Protein AF-A0A521Q7K6-F1 (afdb_monomer)

Nearest PDB structures (foldseek):
  1q7e-assembly1_A-2  TM=7.338E-01  e=2.719E-03  Escherichia coli
  1pqy-assembly1_A-2  TM=7.322E-01  e=3.113E-03  Escherichia coli
  2vjp-assembly1_B  TM=7.296E-01  e=9.819E-03  Oxalobacter formigenes
  1t4c-assembly1_A  TM=7.049E-01  e=1.287E-02  Oxalobacter formigenes
  2vjn-assembly1_B  TM=7.287E-01  e=1.473E-02  Oxalobacter formigenes

Radius of gyration: 16.42 Å; Cα contacts (8 Å, |Δi|>4): 40; chains: 1; bounding box: 38×18×42 Å

pLDDT: mean 91.16, std 6.36, range [60.94, 97.0]

Secondary structure (DSSP, 8-state):
-HHHHTTT----PPP-HHHHHT-HHHHHTT-EEEEEETTTEEEEEE--S---TTS---

Sequence (58 aa):
MKRLEENDVPAAPLYNVAEVLSDPQ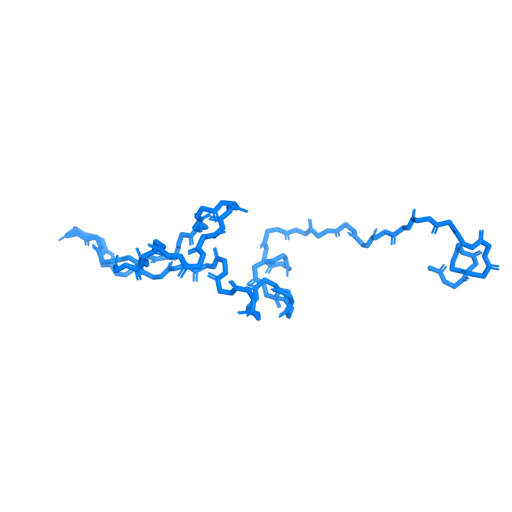VEHLGLVEEVEHPQVGKLKFVGPAVSFTNLSRE

Foldseek 3Di:
DVVCVVVVHDDDDDDDPVCVCPDPVCVVVVQWDWDQDPPPGIDIDGHDPDDDPPDDDD

Mean predicted aligned error: 4.74 Å

Structure (mmCIF, N/CA/C/O backbone):
data_AF-A0A521Q7K6-F1
#
_entry.id   AF-A0A521Q7K6-F1
#
loop_
_atom_site.group_PDB
_atom_site.id
_atom_site.type_symbol
_atom_site.label_atom_id
_atom_site.label_alt_id
_atom_site.label_comp_id
_atom_site.label_asym_id
_atom_site.label_entity_id
_atom_site.label_seq_id
_atom_site.pdbx_PDB_ins_code
_atom_site.Cartn_x
_atom_site.Cartn_y
_atom_site.Cartn_z
_atom_site.occupancy
_atom_site.B_iso_or_equiv
_atom_site.auth_seq_id
_atom_site.auth_comp_id
_atom_site.auth_asym_id
_atom_site.auth_atom_id
_atom_site.pdbx_PDB_model_num
ATOM 1 N N . MET A 1 1 ? 7.119 -7.141 -20.726 1.00 78.75 1 MET A N 1
ATOM 2 C CA . MET A 1 1 ? 7.992 -6.228 -19.965 1.00 78.75 1 MET A CA 1
ATOM 3 C C . MET A 1 1 ? 9.423 -6.203 -20.480 1.00 78.75 1 MET A C 1
ATOM 5 O O . MET A 1 1 ? 9.882 -5.112 -20.753 1.00 78.75 1 MET A O 1
ATOM 9 N N . LYS A 1 2 ? 10.072 -7.346 -20.751 1.00 88.81 2 LYS A N 1
ATOM 10 C CA . LYS A 1 2 ? 11.470 -7.441 -21.231 1.00 88.81 2 LYS A CA 1
ATOM 11 C C . LYS A 1 2 ? 11.971 -6.334 -22.185 1.00 88.81 2 LYS A C 1
ATOM 13 O O . LYS A 1 2 ? 12.971 -5.701 -21.902 1.00 88.81 2 LYS A O 1
ATOM 18 N N . ARG A 1 3 ? 11.252 -6.039 -23.278 1.00 94.44 3 ARG A N 1
ATOM 19 C CA . ARG A 1 3 ? 11.636 -4.963 -24.224 1.00 94.44 3 ARG A CA 1
ATOM 20 C C . ARG A 1 3 ? 11.652 -3.558 -23.603 1.00 94.44 3 ARG A C 1
ATOM 22 O O . ARG A 1 3 ? 12.419 -2.718 -24.047 1.00 94.44 3 ARG A O 1
ATOM 29 N N . LEU A 1 4 ? 10.760 -3.283 -22.653 1.00 95.06 4 LEU A N 1
ATOM 30 C CA . LEU A 1 4 ? 10.678 -2.001 -21.945 1.00 95.06 4 LEU A CA 1
ATOM 31 C C . LEU A 1 4 ? 11.790 -1.900 -20.895 1.00 95.06 4 LEU A C 1
ATOM 33 O O . LEU A 1 4 ? 12.460 -0.878 -20.829 1.00 95.06 4 LEU A O 1
ATOM 37 N N . GLU A 1 5 ? 12.035 -2.989 -20.160 1.00 92.88 5 GLU A N 1
ATOM 38 C CA . GLU A 1 5 ? 13.130 -3.103 -19.185 1.00 92.88 5 GLU A CA 1
ATOM 39 C C . GLU A 1 5 ? 14.505 -2.913 -19.842 1.00 92.88 5 GLU A C 1
ATOM 41 O O . GLU A 1 5 ? 15.318 -2.148 -19.342 1.00 92.88 5 GLU A O 1
ATOM 46 N N . GLU A 1 6 ? 14.744 -3.535 -21.002 1.00 96.69 6 GLU A N 1
ATOM 47 C CA . GLU A 1 6 ? 15.989 -3.396 -21.783 1.00 96.69 6 GLU A CA 1
ATOM 48 C C . GLU A 1 6 ? 16.274 -1.959 -22.255 1.00 96.69 6 GLU A C 1
ATOM 50 O O . GLU A 1 6 ? 17.391 -1.666 -22.671 1.00 96.69 6 GLU A O 1
ATOM 55 N N . ASN A 1 7 ? 15.266 -1.083 -22.237 1.00 97.00 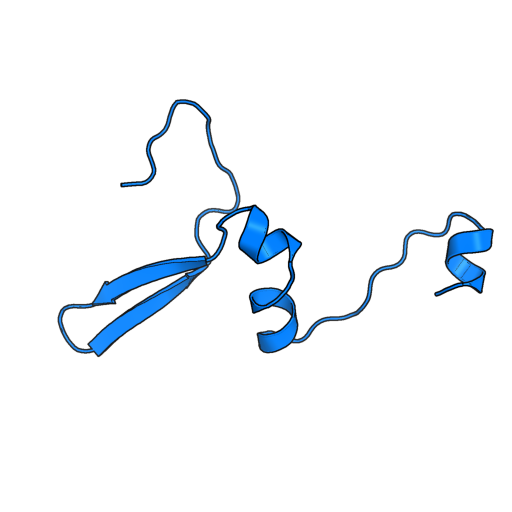7 ASN A N 1
ATOM 56 C CA . ASN A 1 7 ? 15.373 0.313 -22.660 1.00 97.00 7 ASN A CA 1
ATOM 57 C C . ASN A 1 7 ? 15.125 1.291 -21.498 1.00 97.00 7 ASN A C 1
ATOM 59 O O . ASN A 1 7 ? 14.817 2.455 -21.751 1.00 97.00 7 ASN A O 1
ATOM 63 N N . ASP A 1 8 ? 15.198 0.818 -20.248 1.00 94.75 8 ASP A N 1
ATOM 64 C CA . ASP A 1 8 ? 14.995 1.620 -19.033 1.00 94.75 8 ASP A CA 1
ATOM 65 C C . ASP A 1 8 ? 13.655 2.380 -19.008 1.00 94.75 8 ASP A C 1
ATOM 67 O O . ASP A 1 8 ? 13.523 3.455 -18.418 1.00 94.75 8 ASP A O 1
ATOM 71 N N . VAL A 1 9 ? 12.629 1.825 -19.660 1.00 96.81 9 VAL A N 1
ATOM 72 C CA . VAL A 1 9 ? 11.294 2.422 -19.688 1.00 96.81 9 VAL A CA 1
ATOM 73 C C . VAL A 1 9 ? 10.538 2.006 -18.424 1.00 96.81 9 VAL A C 1
ATOM 75 O O . VAL A 1 9 ? 10.296 0.809 -18.237 1.00 96.81 9 VAL A O 1
ATOM 78 N N . PRO A 1 10 ? 10.094 2.958 -17.577 1.00 94.62 10 PRO A N 1
ATOM 79 C CA . PRO A 1 10 ? 9.310 2.640 -16.392 1.00 94.62 10 PRO A CA 1
ATOM 80 C C . PRO A 1 10 ? 7.984 1.994 -16.791 1.00 94.62 10 PRO A C 1
ATOM 82 O O . PRO A 1 10 ? 7.165 2.598 -17.487 1.00 94.62 10 PRO A O 1
ATOM 85 N N . ALA A 1 11 ? 7.766 0.764 -16.340 1.00 92.94 11 ALA A N 1
ATOM 86 C CA . ALA A 1 11 ? 6.537 0.027 -16.577 1.00 92.94 11 ALA A CA 1
ATOM 87 C C . ALA A 1 11 ? 6.194 -0.824 -15.353 1.00 92.94 11 ALA A C 1
ATOM 89 O O . ALA A 1 11 ? 7.077 -1.374 -14.700 1.00 92.94 11 ALA A O 1
ATOM 90 N N . ALA A 1 12 ? 4.902 -0.954 -15.067 1.00 90.31 12 ALA A N 1
ATOM 91 C CA . ALA A 1 12 ? 4.378 -1.782 -13.989 1.00 90.31 12 ALA A CA 1
ATOM 92 C C . ALA A 1 12 ? 3.158 -2.571 -14.491 1.00 90.31 12 ALA A C 1
ATOM 94 O O . ALA A 1 12 ? 2.482 -2.120 -15.424 1.00 90.31 12 ALA A O 1
ATOM 95 N N . PRO A 1 13 ? 2.884 -3.761 -13.931 1.00 90.00 13 PRO A N 1
ATOM 96 C CA . PRO A 1 13 ? 1.647 -4.478 -14.213 1.00 90.00 13 PRO A CA 1
ATOM 97 C C . PRO A 1 13 ? 0.430 -3.671 -13.738 1.00 90.00 13 PRO A C 1
ATOM 99 O O . PRO A 1 13 ? 0.497 -2.933 -12.756 1.00 90.00 13 PRO A O 1
ATOM 102 N N . LEU A 1 14 ? -0.696 -3.821 -14.436 1.00 93.19 14 LEU A N 1
ATOM 103 C CA . LEU A 1 14 ? -1.977 -3.301 -13.969 1.00 93.19 14 LEU A CA 1
ATOM 104 C C . LEU A 1 14 ? -2.600 -4.335 -13.034 1.00 93.19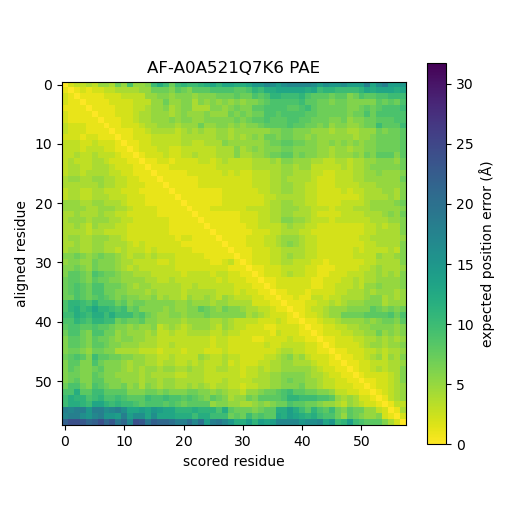 14 LEU A C 1
ATOM 106 O O . LEU A 1 14 ? -2.924 -5.432 -13.483 1.00 93.19 14 LEU A O 1
ATOM 110 N N . TYR A 1 15 ? -2.780 -3.969 -11.770 1.00 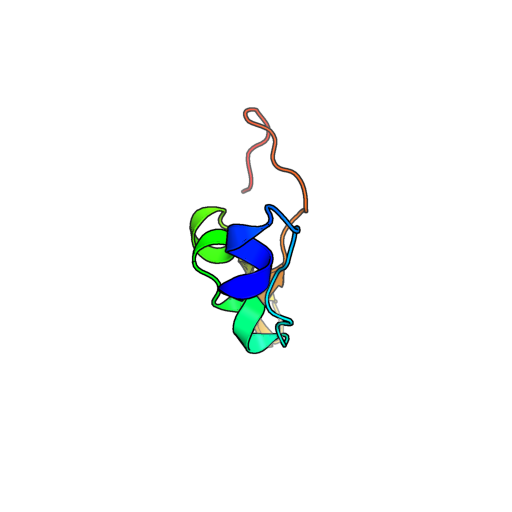95.94 15 TYR A N 1
ATOM 111 C CA . TYR A 1 15 ? -3.426 -4.830 -10.787 1.00 95.94 15 TYR A CA 1
ATOM 112 C C . TYR A 1 15 ? -4.918 -4.551 -10.663 1.00 95.94 15 TYR A C 1
ATOM 114 O O . TYR A 1 15 ? -5.376 -3.408 -10.744 1.00 95.94 15 TYR A O 1
ATOM 122 N N . ASN A 1 16 ? -5.672 -5.611 -10.393 1.00 96.81 16 ASN A N 1
ATOM 123 C CA . ASN A 1 16 ? -6.985 -5.511 -9.776 1.00 96.81 16 ASN A CA 1
ATOM 124 C C . ASN A 1 16 ? -6.870 -5.428 -8.239 1.00 96.81 16 ASN A C 1
ATOM 126 O O . ASN A 1 16 ? -5.788 -5.534 -7.662 1.00 96.81 16 ASN A O 1
ATOM 130 N N . VAL A 1 17 ? -8.006 -5.236 -7.561 1.00 94.00 17 VAL A N 1
ATOM 131 C CA . VAL A 1 17 ? -8.040 -5.046 -6.100 1.00 94.00 17 VAL A CA 1
ATOM 132 C C . VAL A 1 17 ? -7.518 -6.268 -5.336 1.00 94.00 17 VAL A C 1
ATOM 134 O O . VAL A 1 17 ? -6.831 -6.107 -4.335 1.00 94.00 17 VAL A O 1
ATOM 137 N N . ALA A 1 18 ? -7.815 -7.486 -5.785 1.00 93.88 18 ALA A N 1
ATOM 138 C CA . ALA A 1 18 ? -7.325 -8.684 -5.109 1.00 93.88 18 ALA A CA 1
ATOM 139 C C . ALA A 1 18 ? -5.806 -8.834 -5.276 1.00 93.88 18 ALA A C 1
ATOM 141 O O . ALA A 1 18 ? -5.116 -9.120 -4.303 1.00 93.88 18 ALA A O 1
ATOM 142 N N . GLU A 1 19 ? -5.294 -8.575 -6.482 1.00 96.38 19 GLU A N 1
ATOM 143 C CA . GLU A 1 19 ? -3.864 -8.664 -6.800 1.00 96.38 19 GLU A CA 1
ATOM 144 C C . GLU A 1 19 ? -3.035 -7.676 -5.977 1.00 96.38 19 GLU A C 1
ATOM 146 O O . GLU A 1 19 ? -2.057 -8.087 -5.355 1.00 96.38 19 GLU A O 1
ATOM 151 N N . VAL A 1 20 ? -3.453 -6.405 -5.900 1.00 94.25 20 VAL A N 1
ATOM 152 C CA . VAL A 1 20 ? -2.714 -5.391 -5.128 1.00 94.25 20 VAL A CA 1
ATOM 153 C C . VAL A 1 20 ? -2.718 -5.691 -3.628 1.00 94.25 20 VAL A C 1
ATOM 155 O O . VAL A 1 20 ? -1.712 -5.475 -2.966 1.00 94.25 20 VAL A O 1
ATOM 158 N N . LEU A 1 21 ? -3.812 -6.231 -3.080 1.00 93.06 21 LEU A N 1
ATOM 159 C CA . LEU A 1 21 ? -3.884 -6.582 -1.656 1.00 93.06 21 LEU A CA 1
ATOM 160 C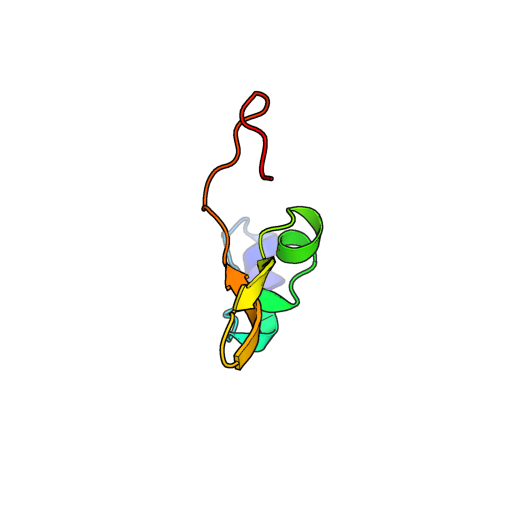 C . LEU A 1 21 ? -3.012 -7.792 -1.293 1.00 93.06 21 LEU A C 1
ATOM 162 O O . LEU A 1 21 ? -2.653 -7.936 -0.129 1.00 93.06 21 LEU A O 1
ATOM 166 N N . SER A 1 22 ? -2.682 -8.639 -2.270 1.00 93.75 22 SER A N 1
ATOM 167 C CA . SER A 1 22 ? -1.764 -9.778 -2.124 1.00 93.75 22 SER A CA 1
ATOM 168 C C . SER A 1 22 ? -0.328 -9.477 -2.567 1.00 93.75 22 SER A C 1
ATOM 170 O O . SER A 1 22 ? 0.494 -10.390 -2.639 1.00 93.75 22 SER A O 1
ATOM 172 N N . ASP A 1 23 ? -0.021 -8.232 -2.942 1.00 95.56 23 ASP A N 1
ATOM 173 C CA . ASP A 1 23 ? 1.310 -7.892 -3.431 1.00 95.56 23 ASP A CA 1
ATOM 174 C C . ASP A 1 23 ? 2.347 -8.007 -2.289 1.00 95.56 23 ASP A C 1
ATOM 176 O O . ASP A 1 23 ? 2.121 -7.465 -1.199 1.00 95.56 23 ASP A O 1
ATOM 180 N N . PRO A 1 24 ? 3.504 -8.665 -2.510 1.00 94.94 24 PRO A N 1
ATOM 181 C CA . PRO A 1 24 ? 4.516 -8.858 -1.470 1.00 94.94 24 PRO A CA 1
ATOM 182 C C . PRO A 1 24 ? 5.002 -7.558 -0.823 1.00 94.94 24 PRO A C 1
ATOM 184 O O . PRO A 1 24 ? 5.364 -7.548 0.353 1.00 94.94 24 PRO A O 1
ATOM 187 N N . GLN A 1 25 ? 5.021 -6.449 -1.568 1.00 93.88 25 GLN A N 1
ATOM 188 C CA . GLN A 1 25 ? 5.404 -5.152 -1.026 1.00 93.88 25 GLN A CA 1
ATOM 189 C C . GLN A 1 25 ? 4.321 -4.593 -0.097 1.00 93.88 25 GLN A C 1
ATOM 191 O O . GLN A 1 25 ? 4.650 -4.009 0.936 1.00 93.88 25 GLN A O 1
ATOM 196 N N . VAL A 1 26 ? 3.044 -4.784 -0.437 1.00 93.44 26 VAL A N 1
ATOM 197 C CA . VAL A 1 26 ? 1.903 -4.355 0.388 1.00 93.44 26 VAL A CA 1
ATOM 198 C C . VAL A 1 26 ? 1.895 -5.103 1.721 1.00 93.44 26 VAL A C 1
ATOM 200 O O . VAL A 1 26 ? 1.717 -4.474 2.769 1.00 93.44 26 VAL A O 1
ATOM 203 N N . GLU A 1 27 ? 2.174 -6.409 1.698 1.00 92.00 27 GLU A N 1
ATOM 204 C CA . GLU A 1 27 ? 2.333 -7.230 2.904 1.00 92.00 27 GLU A CA 1
ATOM 205 C C . GLU A 1 27 ? 3.563 -6.816 3.721 1.00 92.00 27 GLU A C 1
ATOM 207 O O . GLU A 1 27 ? 3.459 -6.595 4.927 1.00 92.00 27 GLU A O 1
ATOM 212 N N . HIS A 1 28 ? 4.720 -6.647 3.068 1.00 93.06 28 HIS A N 1
ATOM 213 C CA . HIS A 1 28 ? 5.965 -6.245 3.728 1.00 93.06 28 HIS A CA 1
ATOM 214 C C . HIS A 1 28 ? 5.844 -4.897 4.451 1.00 93.06 28 HIS A C 1
ATOM 216 O O . HIS A 1 28 ? 6.387 -4.723 5.541 1.00 93.06 28 HIS A O 1
ATOM 222 N N . LEU A 1 29 ? 5.127 -3.945 3.849 1.00 91.75 29 LEU A N 1
ATOM 223 C CA . LEU A 1 29 ? 4.899 -2.616 4.412 1.00 91.75 29 LEU A CA 1
ATOM 224 C C . LEU A 1 29 ? 3.755 -2.577 5.440 1.00 91.75 29 LEU A C 1
ATOM 226 O O . LEU A 1 29 ? 3.540 -1.528 6.049 1.00 91.75 29 LEU A O 1
ATOM 230 N N . GLY A 1 30 ? 3.020 -3.679 5.638 1.00 90.38 30 GLY A N 1
ATOM 231 C CA . GLY A 1 30 ? 1.905 -3.743 6.585 1.00 90.38 30 GLY A CA 1
ATOM 232 C C . GLY A 1 30 ? 0.807 -2.723 6.276 1.00 90.38 30 GLY A C 1
ATOM 233 O O . GLY A 1 30 ? 0.287 -2.074 7.182 1.00 90.38 30 GLY A O 1
ATOM 234 N N . LEU A 1 31 ? 0.495 -2.520 4.990 1.00 92.50 31 LEU A N 1
ATOM 235 C CA . LEU A 1 31 ? -0.460 -1.489 4.555 1.00 92.50 31 LEU A CA 1
ATOM 236 C C . LEU A 1 31 ? -1.927 -1.893 4.749 1.00 92.50 31 LEU A C 1
ATOM 238 O O . LEU A 1 31 ? -2.811 -1.057 4.569 1.00 92.50 31 LEU A O 1
ATOM 242 N N . VAL A 1 32 ? -2.190 -3.155 5.090 1.00 92.69 32 VAL A N 1
ATOM 243 C CA . VAL A 1 32 ? -3.529 -3.670 5.384 1.00 92.69 32 VAL A CA 1
ATOM 244 C C . VAL A 1 32 ? -3.610 -4.000 6.868 1.00 92.69 32 VAL A C 1
ATOM 246 O O . VAL A 1 32 ? -2.824 -4.802 7.369 1.00 92.69 32 VAL A O 1
ATOM 249 N N . GLU A 1 33 ? -4.572 -3.397 7.556 1.00 90.38 33 GLU A N 1
ATOM 250 C CA . GLU A 1 33 ? -4.831 -3.602 8.980 1.00 90.38 33 GLU A CA 1
ATOM 251 C C . GLU A 1 33 ? -6.144 -4.360 9.199 1.00 90.38 33 GLU A C 1
ATOM 253 O O . GLU A 1 33 ? -7.086 -4.256 8.406 1.00 90.38 33 GLU A O 1
ATOM 258 N N . GLU A 1 34 ? -6.200 -5.149 10.273 1.00 91.56 34 GLU A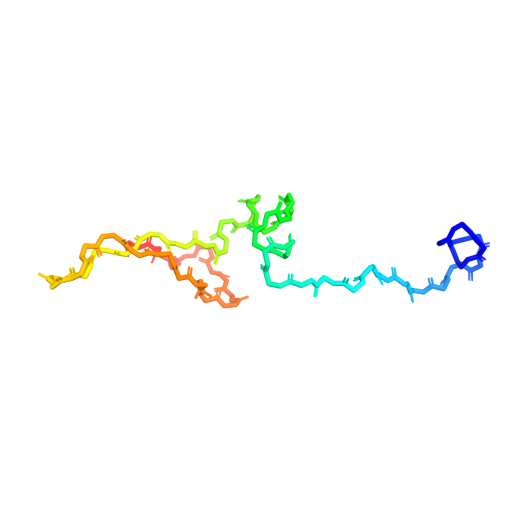 N 1
ATOM 259 C CA . GLU A 1 34 ? -7.428 -5.808 10.717 1.00 91.56 34 GLU A CA 1
ATOM 260 C C . GLU A 1 34 ? -8.092 -4.982 11.819 1.00 91.56 34 GLU A C 1
ATOM 262 O O . GLU A 1 34 ? -7.481 -4.700 12.847 1.00 91.56 34 GLU A O 1
ATOM 267 N N . VAL A 1 35 ? -9.358 -4.621 11.612 1.00 90.81 35 VAL A N 1
ATOM 268 C CA . VAL A 1 35 ? -10.156 -3.822 12.549 1.00 90.81 35 VAL A CA 1
ATOM 269 C C . VAL A 1 35 ? -11.369 -4.633 12.990 1.00 90.81 35 VAL A C 1
ATOM 271 O O . VAL A 1 35 ? -12.071 -5.225 12.168 1.00 90.81 35 VAL A O 1
ATOM 274 N N . GLU A 1 36 ? -11.641 -4.646 14.293 1.00 94.25 36 GLU A N 1
ATOM 275 C CA . GLU A 1 36 ? -12.835 -5.274 14.862 1.00 94.25 36 GLU A CA 1
ATOM 276 C C . GLU A 1 36 ? -14.010 -4.284 14.838 1.00 94.25 36 GLU A C 1
ATOM 278 O O . GLU A 1 36 ? -14.002 -3.278 15.551 1.00 94.25 36 GLU A O 1
ATOM 283 N N . HIS A 1 37 ? -15.036 -4.555 14.027 1.00 93.38 37 HIS A N 1
ATOM 284 C CA . HIS A 1 37 ? -16.250 -3.744 14.001 1.00 93.38 37 HIS A CA 1
ATOM 285 C C . HIS A 1 37 ? -17.323 -4.336 14.932 1.00 93.38 37 HIS A C 1
ATOM 287 O O . HIS A 1 37 ? -17.702 -5.497 14.756 1.00 93.38 37 HIS A O 1
ATOM 293 N N . PRO A 1 38 ? -17.935 -3.543 15.835 1.00 94.06 38 PRO A N 1
ATOM 294 C CA . PRO A 1 38 ? -18.819 -4.050 16.894 1.00 94.06 38 PRO A CA 1
ATOM 295 C C . PRO A 1 38 ? -20.062 -4.807 16.400 1.00 94.06 38 PRO A C 1
ATOM 297 O O . PRO A 1 38 ? -20.669 -5.552 17.162 1.00 94.06 38 PRO A O 1
ATOM 300 N N . GLN A 1 39 ? -20.466 -4.609 15.142 1.00 96.31 39 GLN A N 1
ATOM 301 C CA . GLN A 1 39 ? -21.641 -5.268 14.553 1.00 96.31 39 GLN A CA 1
ATOM 302 C C . GLN A 1 39 ? -21.316 -6.352 13.521 1.00 96.31 39 GLN A C 1
ATOM 304 O O . GLN A 1 39 ? -22.121 -7.259 13.343 1.00 96.31 39 GLN A O 1
ATOM 309 N N . VAL A 1 40 ? -20.194 -6.239 12.801 1.00 93.31 40 VAL A N 1
ATOM 310 C CA . VAL A 1 40 ? -19.916 -7.099 11.630 1.00 93.31 40 VAL A CA 1
ATOM 311 C C . VAL A 1 40 ? -18.663 -7.952 11.798 1.00 93.31 40 VAL A C 1
ATOM 313 O O . VAL A 1 40 ? -18.371 -8.774 10.935 1.00 93.31 40 VAL A O 1
ATOM 316 N N . GLY A 1 41 ? -17.964 -7.808 12.924 1.00 93.31 41 GLY A N 1
ATOM 317 C CA . GLY A 1 41 ? -16.771 -8.575 13.238 1.00 93.31 41 GLY A CA 1
ATOM 318 C C . GLY A 1 41 ? -15.508 -7.997 12.603 1.00 93.31 41 GLY A C 1
ATOM 319 O O . GLY A 1 41 ? -15.443 -6.814 12.255 1.00 93.31 41 GLY A O 1
ATOM 320 N N . LYS A 1 42 ? -14.503 -8.856 12.430 1.00 95.38 42 LYS A N 1
ATOM 321 C CA . LYS A 1 42 ? -13.213 -8.514 11.822 1.00 95.38 42 LYS A CA 1
ATOM 322 C C . LYS A 1 42 ? -13.340 -8.113 10.358 1.00 95.38 42 LYS A C 1
ATOM 324 O O . LYS A 1 42 ? -13.884 -8.854 9.539 1.00 95.38 42 LYS A O 1
ATOM 329 N N . LEU A 1 43 ? -12.739 -6.981 10.023 1.00 93.19 43 LEU A N 1
ATOM 330 C CA . LEU A 1 43 ? -12.637 -6.438 8.675 1.00 93.19 43 LEU A CA 1
ATOM 331 C C . LEU A 1 43 ? -11.181 -6.111 8.346 1.00 93.19 43 LEU A C 1
ATOM 333 O O . LEU A 1 43 ? -10.388 -5.834 9.239 1.00 93.19 43 LEU A O 1
ATOM 337 N N . LYS A 1 44 ? -10.851 -6.101 7.052 1.00 91.25 44 LYS A N 1
ATOM 338 C CA . LYS A 1 44 ? -9.550 -5.654 6.543 1.00 91.25 44 LYS A CA 1
ATOM 339 C C . LYS A 1 44 ? -9.689 -4.277 5.910 1.00 91.25 44 LYS A C 1
ATOM 341 O O . LYS A 1 44 ? -10.530 -4.101 5.028 1.00 91.25 44 LYS A O 1
ATOM 346 N N . PHE A 1 45 ? -8.857 -3.334 6.334 1.00 90.75 45 PHE A N 1
ATOM 347 C CA . PHE A 1 45 ? -8.832 -1.967 5.821 1.00 90.75 45 PHE A CA 1
ATOM 348 C C . PHE A 1 45 ? -7.445 -1.588 5.316 1.00 90.75 45 PHE A C 1
ATOM 350 O O . PHE A 1 45 ? -6.431 -2.085 5.798 1.00 90.75 45 PHE A O 1
ATOM 357 N N . VAL A 1 46 ? -7.407 -0.703 4.320 1.00 92.81 46 VAL A N 1
ATOM 358 C CA . VAL A 1 46 ? -6.158 -0.084 3.873 1.00 92.81 46 VAL A CA 1
ATOM 359 C C . VAL A 1 46 ? -5.808 1.017 4.865 1.00 92.81 46 VAL A C 1
ATOM 361 O O . VAL A 1 46 ? -6.581 1.961 5.038 1.00 92.81 46 VAL A O 1
ATOM 364 N N . GLY A 1 47 ? -4.658 0.871 5.515 1.00 88.50 47 GLY A N 1
ATOM 365 C CA . GLY A 1 47 ? -4.163 1.813 6.505 1.00 88.50 47 GLY A CA 1
ATOM 366 C C . GLY A 1 47 ? -3.650 3.121 5.885 1.00 88.50 47 GLY A C 1
ATOM 367 O O . GLY A 1 47 ? -3.717 3.341 4.671 1.00 88.50 47 GLY A O 1
ATOM 368 N N . PRO A 1 48 ? -3.094 4.024 6.708 1.00 88.25 48 PRO A N 1
ATOM 369 C CA . PRO A 1 48 ? -2.609 5.318 6.242 1.00 88.25 48 PRO A CA 1
ATOM 370 C C . PRO A 1 48 ? -1.468 5.185 5.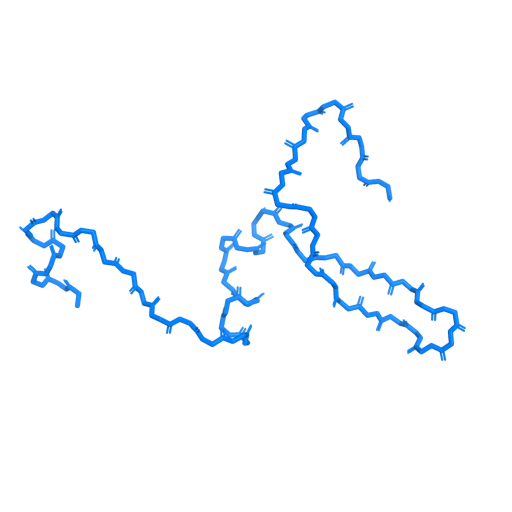224 1.00 88.25 48 PRO A C 1
ATOM 372 O O . PRO A 1 48 ? -0.526 4.416 5.435 1.00 88.25 48 PRO A O 1
ATOM 375 N N . ALA A 1 49 ? -1.503 6.018 4.177 1.00 87.69 49 ALA A N 1
ATOM 376 C CA . ALA A 1 49 ? -0.510 6.035 3.095 1.00 87.69 49 ALA A CA 1
ATOM 377 C C . ALA A 1 49 ? 0.919 6.402 3.544 1.00 87.69 49 ALA A C 1
ATOM 379 O O . ALA A 1 49 ? 1.875 6.189 2.803 1.00 87.69 49 ALA A O 1
ATOM 380 N N . VAL A 1 50 ? 1.070 6.964 4.746 1.00 89.94 50 VAL A N 1
ATOM 381 C CA . VAL A 1 50 ? 2.357 7.344 5.336 1.00 89.94 50 VAL A CA 1
ATOM 382 C C . VAL A 1 50 ? 2.502 6.750 6.734 1.00 89.94 50 VAL A C 1
ATOM 384 O O . VAL A 1 50 ? 1.535 6.648 7.496 1.00 89.94 50 VAL A O 1
ATOM 387 N N . SER A 1 51 ? 3.722 6.359 7.085 1.00 87.81 51 SER A N 1
ATOM 388 C CA . SER A 1 51 ? 4.104 5.947 8.435 1.00 87.81 51 SER A CA 1
ATOM 389 C C . SER A 1 51 ? 5.192 6.876 8.970 1.00 87.81 51 SER A C 1
ATOM 391 O O . SER A 1 51 ? 5.976 7.447 8.211 1.00 87.81 51 SER A O 1
ATOM 393 N N . PHE A 1 52 ? 5.220 7.054 10.289 1.00 90.56 52 PHE A N 1
ATOM 394 C CA . PHE A 1 52 ? 6.210 7.880 10.970 1.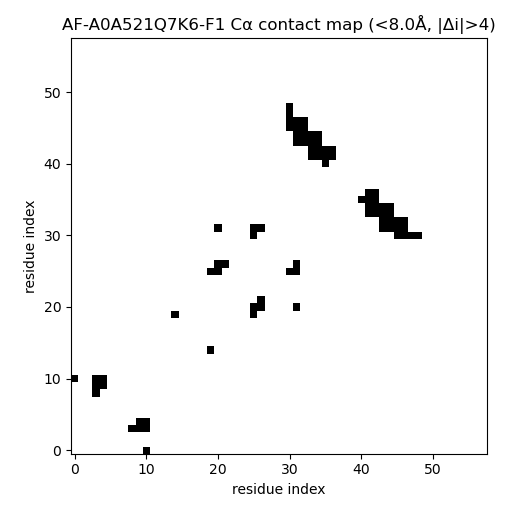00 90.56 52 PHE A CA 1
ATOM 395 C C . PHE A 1 52 ? 6.873 7.043 12.053 1.00 90.56 52 PHE A C 1
ATOM 397 O O . PHE A 1 52 ? 6.184 6.413 12.848 1.00 90.56 52 PHE A O 1
ATOM 404 N N . THR A 1 53 ? 8.203 7.077 12.127 1.00 87.88 53 THR A N 1
ATOM 405 C CA . THR A 1 53 ? 8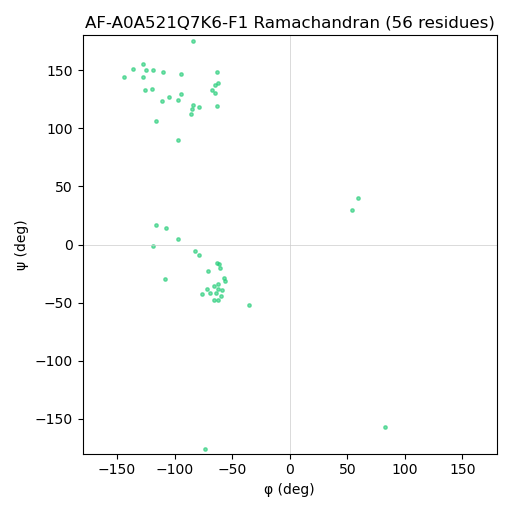.984 6.268 13.077 1.00 87.88 53 THR A CA 1
ATOM 406 C C . THR A 1 53 ? 8.590 6.499 14.541 1.00 87.88 53 THR A C 1
ATOM 408 O O . THR A 1 53 ? 8.695 5.586 15.350 1.00 87.88 53 THR A O 1
ATOM 411 N N . ASN A 1 54 ? 8.098 7.697 14.878 1.00 91.44 54 ASN A N 1
ATOM 412 C CA . ASN A 1 54 ? 7.737 8.082 16.249 1.00 91.44 54 ASN A CA 1
ATOM 413 C C . ASN A 1 54 ? 6.220 8.174 16.484 1.00 91.44 54 ASN A C 1
ATOM 415 O O . ASN A 1 54 ? 5.797 8.760 17.479 1.00 91.44 54 ASN A O 1
ATOM 419 N N . LEU A 1 55 ? 5.403 7.645 15.571 1.00 85.06 55 LEU A N 1
ATOM 420 C CA . LEU A 1 55 ? 3.955 7.562 15.742 1.00 85.06 55 LEU A CA 1
ATOM 421 C C . LEU A 1 55 ? 3.558 6.088 15.780 1.00 85.06 55 LEU A C 1
ATOM 423 O O . LEU A 1 55 ? 3.596 5.409 14.752 1.00 85.06 55 LEU A O 1
ATOM 427 N N . SER A 1 56 ? 3.211 5.593 16.968 1.00 76.38 56 SER A N 1
ATOM 428 C CA . SER A 1 56 ? 2.723 4.227 17.124 1.00 76.38 56 SER A CA 1
ATOM 429 C C . SER A 1 56 ? 1.385 4.057 16.404 1.00 76.38 56 SER A C 1
ATOM 431 O O . SER A 1 56 ? 0.511 4.923 16.456 1.00 76.38 56 SER A O 1
ATOM 433 N N . ARG A 1 57 ? 1.255 2.929 15.703 1.00 67.69 57 ARG A N 1
ATOM 434 C CA . ARG A 1 57 ? -0.003 2.426 15.153 1.00 67.69 57 ARG A CA 1
ATOM 435 C C . ARG A 1 57 ? -0.516 1.398 16.165 1.00 67.69 57 ARG A C 1
ATOM 437 O O . ARG A 1 57 ? -0.053 0.262 16.139 1.00 67.69 57 ARG A O 1
ATOM 444 N N . GLU A 1 58 ? -1.304 1.852 17.138 1.00 60.94 58 GLU A N 1
ATOM 445 C CA . GLU A 1 58 ? -2.032 0.976 18.075 1.00 60.94 58 GLU A CA 1
ATOM 446 C C . GLU A 1 58 ? -3.381 0.569 17.489 1.00 60.94 58 GLU A C 1
ATOM 448 O O . GLU A 1 58 ? -4.032 1.451 16.880 1.00 60.94 58 GLU A O 1
#

Solvent-accessible surface area (backbone atoms only — not comparable to full-atom values): 4011 Å² total; per-residue (Å²): 108,68,79,40,58,78,66,75,46,93,80,78,84,90,69,55,75,71,55,53,70,66,30,70,66,42,57,74,68,59,41,64,41,81,45,79,41,99,87,76,42,78,42,80,43,78,51,74,98,69,86,52,98,90,56,85,88,127